Protein AF-A0A960JPR6-F1 (afdb_monomer)

Structure (mmCIF, N/CA/C/O backbone):
data_AF-A0A960JPR6-F1
#
_entry.id   AF-A0A960JPR6-F1
#
loop_
_atom_site.group_PDB
_atom_site.id
_atom_site.type_symbol
_atom_site.label_atom_id
_atom_site.label_alt_id
_atom_site.label_comp_id
_atom_site.label_asym_id
_atom_site.label_entity_id
_atom_site.label_seq_id
_atom_site.pdbx_PDB_ins_code
_atom_site.Cartn_x
_atom_site.Cartn_y
_atom_site.Cartn_z
_atom_site.occupancy
_atom_site.B_iso_or_equiv
_atom_site.auth_seq_id
_atom_site.auth_comp_id
_atom_site.auth_asym_id
_atom_site.auth_atom_id
_atom_site.pdbx_PDB_model_num
ATOM 1 N N . ASP A 1 1 ? -20.224 7.586 18.837 1.00 79.31 1 ASP A N 1
ATOM 2 C CA . ASP A 1 1 ? -19.007 8.436 18.889 1.00 79.31 1 ASP A CA 1
ATOM 3 C C . ASP A 1 1 ? -17.787 7.613 19.363 1.00 79.31 1 ASP A C 1
ATOM 5 O O . ASP A 1 1 ? -18.008 6.565 19.961 1.00 79.31 1 ASP A O 1
ATOM 9 N N . VAL A 1 2 ? -16.524 7.989 19.090 1.00 82.12 2 VAL A N 1
ATOM 10 C CA . VAL A 1 2 ? -15.318 7.199 19.491 1.00 82.12 2 VAL A CA 1
ATOM 11 C C . VAL A 1 2 ? -15.225 7.065 21.013 1.00 82.12 2 VAL A C 1
ATOM 13 O O . VAL A 1 2 ? -15.006 5.970 21.527 1.00 82.12 2 VAL A O 1
ATOM 16 N N . ALA A 1 3 ? -15.465 8.163 21.733 1.00 85.81 3 ALA A N 1
ATOM 17 C CA . ALA A 1 3 ? -15.460 8.197 23.194 1.00 85.81 3 ALA A CA 1
ATOM 18 C C . ALA A 1 3 ? -16.529 7.266 23.797 1.00 85.81 3 ALA A C 1
ATOM 20 O O . ALA A 1 3 ? -16.250 6.478 24.696 1.00 85.81 3 ALA A O 1
ATOM 21 N N . GLU A 1 4 ? -17.734 7.300 23.228 1.00 89.44 4 GLU A N 1
ATOM 22 C CA . GLU A 1 4 ? -18.865 6.455 23.619 1.00 89.44 4 GLU A CA 1
ATOM 23 C C . GLU A 1 4 ? -18.565 4.962 23.423 1.00 89.44 4 GLU A C 1
ATOM 25 O O . GLU A 1 4 ? -18.765 4.173 24.342 1.00 89.44 4 GLU A O 1
ATOM 30 N N . ARG A 1 5 ? -18.019 4.570 22.261 1.00 88.56 5 ARG A N 1
ATOM 31 C CA . ARG A 1 5 ? -17.653 3.165 21.987 1.00 88.56 5 ARG A CA 1
ATOM 32 C C . ARG A 1 5 ? -16.507 2.675 22.872 1.00 88.56 5 ARG A C 1
ATOM 34 O O . ARG A 1 5 ? -16.465 1.495 23.198 1.00 88.56 5 ARG A O 1
ATOM 41 N N . ALA A 1 6 ? -15.605 3.572 23.262 1.00 87.69 6 ALA A N 1
ATOM 42 C CA . ALA A 1 6 ? -14.502 3.279 24.171 1.00 87.69 6 ALA A CA 1
ATOM 43 C C . ALA A 1 6 ? -14.897 3.353 25.661 1.00 87.69 6 ALA A C 1
ATOM 45 O O . ALA A 1 6 ? -14.066 3.072 26.521 1.00 87.69 6 ALA A O 1
ATOM 46 N N . GLY A 1 7 ? -16.138 3.735 25.993 1.00 92.75 7 GLY A N 1
ATOM 47 C CA . GLY A 1 7 ? -16.594 3.868 27.381 1.00 92.75 7 GLY A CA 1
ATOM 48 C C . GLY A 1 7 ? -15.880 4.974 28.168 1.00 92.75 7 GLY A C 1
ATOM 49 O O . GLY A 1 7 ? -15.820 4.916 29.396 1.00 92.75 7 GLY A O 1
ATOM 50 N N . VAL A 1 8 ? -15.325 5.977 27.481 1.00 93.06 8 VAL A N 1
ATOM 51 C CA . VAL A 1 8 ? -14.582 7.093 28.086 1.00 93.06 8 VAL A CA 1
ATOM 52 C C . VAL A 1 8 ? -15.220 8.438 27.752 1.00 93.06 8 VAL A C 1
ATOM 54 O O . VAL A 1 8 ? -16.025 8.569 26.833 1.00 93.06 8 VAL A O 1
ATOM 57 N N . SER A 1 9 ? -14.855 9.480 28.501 1.00 91.44 9 SER A N 1
ATOM 58 C CA . SER A 1 9 ? -15.309 10.837 28.190 1.00 91.44 9 SER A CA 1
ATOM 59 C C . SER A 1 9 ? -14.586 11.404 26.964 1.00 91.44 9 SER A C 1
ATOM 61 O O . SER A 1 9 ? -13.411 11.108 26.739 1.00 91.44 9 SER A O 1
ATOM 63 N N . LEU A 1 10 ? -15.240 12.302 26.222 1.00 89.75 10 LEU A N 1
ATOM 64 C CA . LEU A 1 10 ? -14.609 13.025 25.110 1.00 89.75 10 LEU A CA 1
ATOM 65 C C . LEU A 1 10 ? -13.369 13.816 25.568 1.00 89.75 10 LEU A C 1
ATOM 67 O O . LEU A 1 10 ? -12.364 13.866 24.867 1.00 89.75 10 LEU A O 1
ATOM 71 N N . ARG A 1 11 ? -13.401 14.356 26.795 1.00 90.56 11 ARG A N 1
ATOM 72 C CA . ARG A 1 11 ? -12.242 15.000 27.433 1.00 90.56 11 ARG A CA 1
ATOM 73 C C . ARG A 1 11 ? -11.073 14.029 27.606 1.00 90.56 11 ARG A C 1
ATOM 75 O O . ARG A 1 11 ? -9.934 14.420 27.405 1.00 90.56 11 ARG A O 1
ATOM 82 N N . THR A 1 12 ? -11.345 12.777 27.971 1.00 93.06 12 THR A N 1
ATOM 83 C CA . THR A 1 12 ? -10.311 11.739 28.082 1.00 93.06 12 THR A CA 1
ATOM 84 C C . THR A 1 12 ? -9.671 11.483 26.722 1.00 93.06 12 THR A C 1
ATOM 86 O O . THR A 1 12 ? -8.450 11.461 26.641 1.00 93.06 12 THR A O 1
ATOM 89 N N . VAL A 1 13 ? -10.470 11.367 25.656 1.00 89.00 13 VAL A N 1
ATOM 90 C CA . VAL A 1 13 ? -9.947 11.189 24.291 1.00 89.00 13 VAL A CA 1
ATOM 91 C C . VAL A 1 13 ? -9.053 12.364 23.895 1.00 89.00 13 VAL A C 1
ATOM 93 O O . VAL A 1 13 ? -7.903 12.135 23.546 1.00 89.00 13 VAL A O 1
ATOM 96 N N . TYR A 1 14 ? -9.522 13.609 24.03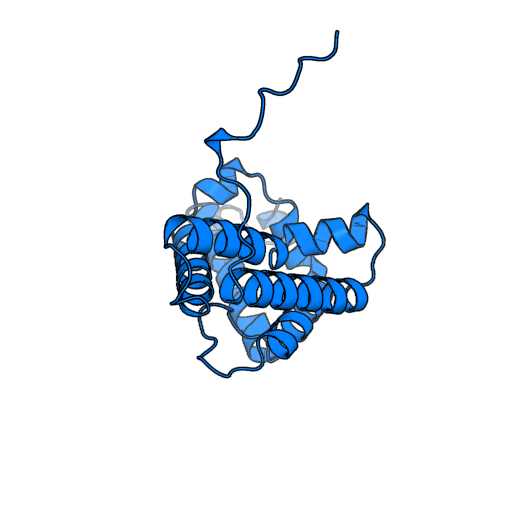4 1.00 89.50 14 TYR A N 1
ATOM 97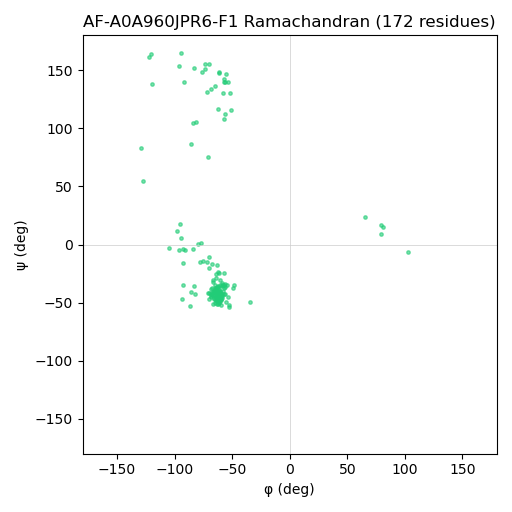 C CA . TYR A 1 14 ? -8.735 14.789 23.647 1.00 89.50 14 TYR A CA 1
ATOM 98 C C . TYR A 1 14 ? -7.530 15.081 24.551 1.00 89.50 14 TYR A C 1
ATOM 100 O O . TYR A 1 14 ? -6.598 15.749 24.117 1.00 89.50 14 TYR A O 1
ATOM 108 N N . ASN A 1 15 ? -7.499 14.562 25.783 1.00 92.50 15 ASN A N 1
ATOM 109 C CA . ASN A 1 15 ? -6.287 14.612 26.608 1.00 92.50 15 ASN A CA 1
ATOM 110 C C . ASN A 1 15 ? -5.156 13.748 26.023 1.00 92.50 15 ASN A C 1
ATOM 112 O O . ASN A 1 15 ? -3.990 14.083 26.210 1.00 92.50 15 ASN A O 1
ATOM 116 N N . HIS A 1 16 ? -5.494 12.634 25.365 1.00 90.38 16 HIS A N 1
ATOM 117 C CA . HIS A 1 16 ? -4.522 11.732 24.741 1.00 90.38 16 HIS A CA 1
ATOM 118 C C . HIS A 1 16 ? -4.272 12.066 23.266 1.00 90.38 16 HIS A C 1
ATOM 120 O O . HIS A 1 16 ? -3.146 11.940 22.799 1.00 90.38 16 HIS A O 1
ATOM 126 N N . PHE A 1 17 ? -5.304 12.523 22.558 1.00 92.19 17 PHE A N 1
ATOM 127 C CA . PHE A 1 17 ? -5.276 12.848 21.134 1.00 92.19 17 PHE A CA 1
ATOM 128 C C . PHE A 1 17 ? -5.847 14.256 20.927 1.00 92.19 17 PHE A C 1
ATOM 130 O O . PHE A 1 17 ? -7.045 14.392 20.662 1.00 92.19 17 PHE A O 1
ATOM 137 N N . PRO A 1 18 ? -5.030 15.312 21.110 1.00 88.56 18 PRO A N 1
ATOM 138 C CA . PRO A 1 18 ? -5.484 16.703 21.064 1.00 88.56 18 PRO A CA 1
ATOM 139 C C . PRO A 1 18 ? -6.233 17.068 19.778 1.00 88.56 18 PRO A C 1
ATOM 141 O O . PR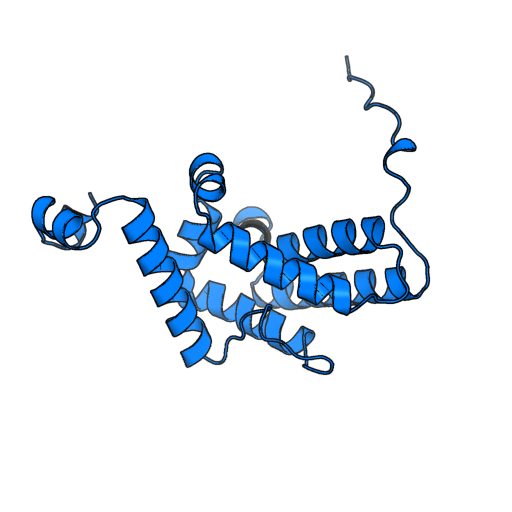O A 1 18 ? -7.201 17.831 19.818 1.00 88.56 18 PRO A O 1
ATOM 144 N N . ALA A 1 19 ? -5.823 16.491 18.651 1.00 86.75 19 ALA A N 1
ATOM 145 C CA . ALA A 1 19 ? -6.490 16.586 17.368 1.00 86.75 19 ALA A CA 1
ATOM 146 C C . ALA A 1 19 ? -6.868 15.202 16.821 1.00 86.75 19 ALA A C 1
ATOM 148 O O . ALA A 1 19 ? -6.319 14.161 17.179 1.00 86.75 19 ALA A O 1
ATOM 149 N N . ARG A 1 20 ? -7.802 15.198 15.863 1.00 83.12 20 ARG A N 1
ATOM 150 C CA . ARG A 1 20 ? -8.167 13.983 15.120 1.00 83.12 20 ARG A CA 1
ATOM 151 C C . ARG A 1 20 ? -6.976 13.394 14.356 1.00 83.12 20 ARG A C 1
ATOM 153 O O . ARG A 1 20 ? -6.921 12.187 14.162 1.00 83.12 20 ARG A O 1
ATOM 160 N N . GLU A 1 21 ? -6.046 14.241 13.928 1.00 83.75 21 GLU A N 1
ATOM 161 C CA . GLU A 1 21 ? -4.808 13.827 13.262 1.00 83.75 21 GLU A CA 1
ATOM 162 C C . GLU A 1 21 ? -3.915 13.015 14.210 1.00 83.75 21 GLU A C 1
ATOM 164 O O . GLU A 1 21 ? -3.429 11.967 13.802 1.00 83.75 21 GLU A O 1
ATOM 169 N N . ASP A 1 22 ? -3.821 13.396 15.490 1.00 86.12 22 ASP A N 1
ATOM 170 C CA . ASP A 1 22 ? -3.061 12.639 16.497 1.00 86.12 22 ASP A CA 1
ATOM 171 C C . ASP A 1 22 ? -3.648 11.238 16.728 1.00 86.12 22 ASP A C 1
ATOM 173 O O . ASP A 1 22 ? -2.914 10.267 16.905 1.00 86.12 22 ASP A O 1
ATOM 177 N N . LEU A 1 23 ? -4.981 11.112 16.691 1.00 86.75 23 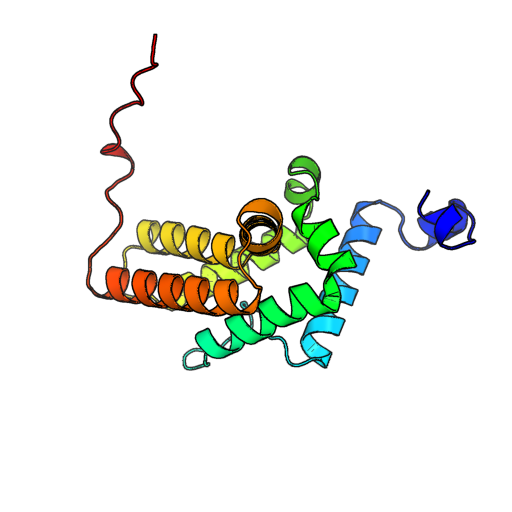LEU A N 1
ATOM 178 C CA . LEU A 1 23 ? -5.658 9.816 16.791 1.00 86.75 23 LEU A CA 1
ATOM 179 C C . LEU A 1 23 ? -5.358 8.928 15.574 1.00 86.75 23 LEU A C 1
ATOM 181 O O . LEU A 1 23 ? -5.122 7.732 15.729 1.00 86.75 23 LEU A O 1
ATOM 185 N N . LEU A 1 24 ? -5.388 9.498 14.366 1.00 85.62 24 LEU A N 1
ATOM 186 C CA . LEU A 1 24 ? -5.087 8.756 13.139 1.00 85.62 24 LEU A CA 1
ATOM 187 C C . LEU A 1 24 ? -3.616 8.345 13.060 1.00 85.62 24 LEU A C 1
ATOM 189 O O . LEU A 1 24 ? -3.331 7.233 12.627 1.00 85.62 24 LEU A O 1
ATOM 193 N N . ASP A 1 25 ? -2.706 9.210 13.502 1.00 85.31 25 ASP A N 1
ATOM 194 C CA . ASP A 1 25 ? -1.279 8.907 13.599 1.00 85.31 25 ASP A CA 1
ATOM 195 C C . ASP A 1 25 ? -1.023 7.748 14.564 1.00 85.31 25 ASP A C 1
ATOM 197 O O . ASP A 1 25 ? -0.272 6.829 14.244 1.00 85.31 25 ASP A O 1
ATOM 201 N N . ALA A 1 26 ? -1.673 7.766 15.731 1.00 89.00 26 ALA A N 1
ATOM 202 C CA . ALA A 1 26 ? -1.572 6.677 16.694 1.00 89.00 26 ALA A CA 1
ATOM 203 C C . ALA A 1 26 ? -2.143 5.364 16.137 1.00 89.00 26 ALA A C 1
ATOM 205 O O . ALA A 1 26 ? -1.558 4.306 16.352 1.00 89.00 26 ALA A O 1
ATOM 206 N N . LEU A 1 27 ? -3.243 5.430 15.378 1.00 88.31 27 LEU A N 1
ATOM 207 C CA . LEU A 1 27 ? -3.815 4.266 14.700 1.00 88.31 27 LEU A CA 1
ATOM 208 C C . LEU A 1 27 ? -2.886 3.719 13.603 1.00 88.31 27 LEU A C 1
ATOM 210 O O . LEU A 1 27 ? -2.756 2.506 13.472 1.00 88.31 27 LEU A O 1
ATOM 214 N N . GLU A 1 28 ? -2.234 4.581 12.815 1.00 86.81 28 GLU A N 1
ATOM 215 C CA . GLU A 1 28 ? -1.247 4.148 11.813 1.00 86.81 28 GLU A CA 1
ATOM 216 C C . GLU A 1 28 ? -0.021 3.510 12.476 1.00 86.81 28 GLU A C 1
ATOM 218 O O . GLU A 1 28 ? 0.475 2.496 11.985 1.00 86.81 28 GLU A O 1
ATOM 223 N N . GLN A 1 29 ? 0.439 4.057 13.604 1.00 88.00 29 GLN A N 1
ATOM 224 C CA . GLN A 1 29 ? 1.539 3.479 14.370 1.00 88.00 29 GLN A CA 1
ATOM 225 C C . GLN A 1 29 ? 1.178 2.093 14.921 1.00 88.00 29 GLN A C 1
ATOM 227 O O . GLN A 1 29 ? 1.940 1.152 14.717 1.00 88.00 29 GLN A O 1
ATOM 232 N N . ASP A 1 30 ? 0.013 1.956 15.560 1.00 90.50 30 ASP A N 1
ATOM 233 C CA . ASP A 1 30 ? -0.485 0.676 16.080 1.00 90.50 30 ASP A CA 1
ATOM 234 C C . ASP A 1 30 ? -0.643 -0.367 14.964 1.00 90.50 30 ASP A C 1
ATOM 236 O O . ASP A 1 30 ? -0.204 -1.512 15.096 1.00 90.50 30 ASP A O 1
ATOM 240 N N . PHE A 1 31 ? -1.177 0.054 13.813 1.00 90.38 31 PHE A N 1
ATOM 241 C CA . PHE A 1 31 ? -1.268 -0.785 12.624 1.00 90.38 31 PHE A CA 1
ATOM 242 C C . PHE A 1 31 ? 0.112 -1.230 12.124 1.00 90.38 31 PHE A C 1
ATOM 244 O O . PHE A 1 31 ? 0.309 -2.410 11.847 1.00 90.38 31 PHE A O 1
ATOM 251 N N . SER A 1 32 ? 1.079 -0.312 12.027 1.00 88.00 32 SER A N 1
ATOM 252 C CA . SER A 1 32 ? 2.444 -0.625 11.586 1.00 88.00 32 SER A CA 1
ATOM 253 C C . SER A 1 32 ? 3.136 -1.620 12.524 1.00 88.00 32 SER A C 1
ATOM 255 O O . SER A 1 32 ? 3.701 -2.616 12.070 1.00 88.00 32 SER A O 1
ATOM 257 N N . THR A 1 33 ? 3.010 -1.424 13.841 1.00 90.31 33 THR A N 1
ATOM 258 C CA . THR A 1 33 ? 3.498 -2.381 14.845 1.00 90.31 33 THR A CA 1
ATOM 259 C C . THR A 1 33 ? 2.827 -3.744 14.676 1.00 90.31 33 THR A C 1
ATOM 261 O O . THR A 1 33 ? 3.516 -4.757 14.577 1.00 90.31 33 THR A O 1
ATOM 264 N N . SER A 1 34 ? 1.499 -3.769 14.535 1.00 92.25 34 SER A N 1
ATOM 265 C CA . SER A 1 34 ? 0.720 -4.989 14.296 1.00 92.25 34 SER A CA 1
ATOM 266 C C . SER A 1 34 ? 1.117 -5.740 13.022 1.00 92.25 34 SER A C 1
ATOM 268 O O . SER A 1 34 ? 1.057 -6.971 13.006 1.00 92.25 34 SER A O 1
ATOM 270 N N . MET A 1 35 ? 1.483 -5.023 11.957 1.00 91.31 35 MET A N 1
ATOM 271 C CA . MET A 1 35 ? 2.001 -5.610 10.720 1.00 91.31 35 MET A CA 1
ATOM 272 C C . MET A 1 35 ? 3.365 -6.256 10.968 1.00 91.31 35 MET A C 1
ATOM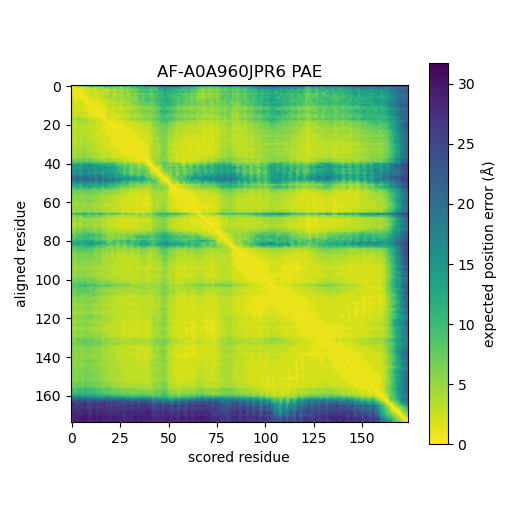 274 O O . MET A 1 35 ? 3.546 -7.431 10.656 1.00 91.31 35 MET A O 1
ATOM 278 N N . SER A 1 36 ? 4.298 -5.513 11.573 1.00 89.31 36 SER A N 1
ATOM 279 C CA . SER A 1 36 ? 5.668 -5.971 11.839 1.00 89.31 36 SER A CA 1
ATOM 280 C C . SER A 1 36 ? 5.706 -7.211 12.742 1.00 89.31 36 SER A C 1
ATOM 282 O O . SER A 1 36 ? 6.363 -8.198 12.415 1.00 89.31 36 SER A O 1
ATOM 284 N N . GLU A 1 37 ? 4.918 -7.233 13.822 1.00 91.94 37 GLU A N 1
ATOM 285 C CA . GLU A 1 37 ? 4.820 -8.383 14.738 1.00 91.94 37 GLU A CA 1
ATOM 286 C C . GLU A 1 37 ? 4.303 -9.662 14.062 1.00 91.94 37 GLU A C 1
ATOM 288 O O . GLU A 1 37 ? 4.591 -10.770 14.517 1.00 91.94 37 GLU A O 1
ATOM 293 N N . ARG A 1 38 ? 3.551 -9.522 12.964 1.00 92.69 38 ARG A N 1
ATOM 294 C CA . ARG A 1 38 ? 3.009 -10.636 12.174 1.00 92.69 38 ARG A CA 1
ATOM 295 C C . ARG A 1 38 ? 3.857 -10.962 10.938 1.00 92.69 38 ARG A C 1
ATOM 297 O O . ARG A 1 38 ? 3.422 -11.730 10.083 1.00 92.69 38 ARG A O 1
ATOM 304 N N . GLY A 1 39 ? 5.065 -10.405 10.849 1.00 88.38 39 GLY A N 1
ATOM 305 C CA . GLY A 1 39 ? 6.001 -10.658 9.753 1.00 88.38 39 GLY A CA 1
ATOM 306 C C . GLY A 1 39 ? 5.720 -9.855 8.482 1.00 88.38 39 GLY A C 1
ATOM 307 O O . GLY A 1 39 ? 6.250 -10.196 7.428 1.00 88.38 39 GLY A O 1
ATOM 308 N N . GLY A 1 40 ? 4.891 -8.813 8.563 1.00 87.62 40 GLY A N 1
ATOM 309 C CA . GLY A 1 40 ? 4.778 -7.809 7.513 1.00 87.62 40 GLY A CA 1
ATOM 310 C C . GLY A 1 40 ? 6.035 -6.947 7.432 1.00 87.62 40 GLY A C 1
ATOM 311 O O . GLY A 1 40 ? 6.756 -6.776 8.415 1.00 87.62 40 GLY A O 1
ATOM 312 N N . SER A 1 41 ? 6.271 -6.375 6.258 1.00 81.25 41 SER A N 1
ATOM 313 C CA . SER A 1 41 ? 7.421 -5.504 5.991 1.00 81.25 41 SER A CA 1
ATOM 314 C C . SER A 1 41 ? 6.923 -4.132 5.571 1.00 81.25 41 SER A C 1
ATOM 316 O O . SER A 1 41 ? 5.987 -4.045 4.770 1.00 81.25 41 SER A O 1
ATOM 318 N N . ASP A 1 42 ? 7.532 -3.046 6.052 1.00 72.50 42 ASP A N 1
ATOM 319 C CA . ASP A 1 42 ? 7.268 -1.762 5.407 1.00 72.50 42 ASP A CA 1
ATOM 320 C C . ASP A 1 42 ? 7.969 -1.758 4.048 1.00 72.50 42 ASP A C 1
ATOM 322 O O . ASP A 1 42 ? 9.145 -2.089 3.938 1.00 72.50 42 ASP A O 1
ATOM 326 N N . ALA A 1 43 ? 7.252 -1.378 2.992 1.00 66.00 43 ALA A N 1
ATOM 327 C CA . ALA A 1 43 ? 7.823 -1.349 1.645 1.00 66.00 43 ALA A CA 1
ATOM 328 C C . ALA A 1 43 ? 8.985 -0.341 1.527 1.00 66.00 43 ALA A C 1
ATOM 330 O O . ALA A 1 43 ? 9.757 -0.413 0.581 1.00 66.00 43 ALA A O 1
ATOM 331 N N . ALA A 1 44 ? 9.097 0.593 2.478 1.00 63.00 44 ALA A N 1
ATOM 332 C CA . ALA A 1 44 ? 10.219 1.520 2.605 1.00 63.00 44 ALA A CA 1
ATOM 333 C C . ALA A 1 44 ? 11.481 0.895 3.233 1.00 63.00 44 ALA A C 1
ATOM 335 O O . ALA A 1 44 ? 12.542 1.507 3.168 1.00 63.00 44 ALA A O 1
ATOM 336 N N . GLU A 1 45 ? 11.363 -0.274 3.865 1.00 67.00 45 GLU A N 1
ATOM 337 C CA . GLU A 1 45 ? 12.450 -0.967 4.571 1.00 67.00 45 GLU A CA 1
ATOM 338 C C . GLU A 1 45 ? 12.986 -2.175 3.794 1.00 67.00 45 GLU A C 1
ATOM 340 O O . GLU A 1 45 ? 13.933 -2.809 4.246 1.00 67.00 45 GLU A O 1
ATOM 345 N N . LEU A 1 46 ? 12.393 -2.492 2.638 1.00 66.19 46 LEU A N 1
ATOM 346 C CA . LEU A 1 46 ? 12.896 -3.551 1.769 1.00 66.19 46 LEU A CA 1
ATOM 347 C C . LEU A 1 46 ? 14.243 -3.127 1.163 1.00 66.19 46 LEU A C 1
ATOM 349 O O . LEU A 1 46 ? 14.401 -1.999 0.693 1.00 66.19 46 LEU A O 1
ATOM 353 N N . GLU A 1 47 ? 15.221 -4.025 1.178 1.00 60.50 47 GLU A N 1
ATOM 354 C CA . GLU A 1 47 ? 16.544 -3.833 0.587 1.00 60.50 47 GLU A CA 1
ATOM 355 C C . GLU A 1 47 ? 16.616 -4.393 -0.845 1.00 60.50 47 GLU A C 1
ATOM 357 O O . GLU A 1 47 ? 15.767 -5.161 -1.311 1.00 60.50 47 GLU A O 1
ATOM 362 N N . GLU A 1 48 ? 17.657 -3.999 -1.583 1.00 54.59 48 GLU A N 1
ATOM 363 C CA . GLU A 1 48 ? 17.932 -4.551 -2.909 1.00 54.59 48 GLU A CA 1
ATOM 364 C C . GLU A 1 48 ? 18.220 -6.060 -2.803 1.00 54.59 48 GLU A C 1
ATOM 366 O O . GLU A 1 48 ? 19.201 -6.483 -2.194 1.00 54.59 48 GLU A O 1
ATOM 371 N N . GLY A 1 49 ? 17.363 -6.879 -3.419 1.00 54.97 49 GLY A N 1
ATOM 372 C CA . GLY A 1 49 ? 17.450 -8.343 -3.364 1.00 54.97 49 GLY A CA 1
ATOM 373 C C . GLY A 1 49 ? 16.449 -9.002 -2.414 1.00 54.97 49 GLY A C 1
ATOM 374 O O . GLY A 1 49 ? 16.326 -10.229 -2.450 1.00 54.97 49 GLY A O 1
ATOM 375 N N . ASP A 1 50 ? 15.696 -8.219 -1.636 1.00 65.00 50 ASP A N 1
ATOM 376 C CA . ASP A 1 50 ? 14.560 -8.747 -0.890 1.00 65.00 50 ASP A CA 1
ATOM 377 C C . ASP A 1 50 ? 13.502 -9.315 -1.836 1.00 65.00 50 ASP A C 1
ATOM 379 O O . ASP A 1 50 ? 13.275 -8.826 -2.949 1.00 65.00 50 ASP A O 1
ATOM 383 N N . ASP A 1 51 ? 12.816 -10.359 -1.369 1.00 72.44 51 ASP A N 1
ATOM 384 C CA . ASP A 1 51 ? 11.660 -10.917 -2.060 1.00 72.44 51 ASP A CA 1
ATOM 385 C C . ASP A 1 51 ? 10.472 -9.945 -1.949 1.00 72.44 51 ASP A C 1
ATOM 387 O O . ASP A 1 51 ? 9.525 -10.159 -1.189 1.00 72.44 51 ASP A O 1
ATOM 391 N N . LEU A 1 52 ? 10.521 -8.861 -2.735 1.00 74.12 52 LEU A N 1
ATOM 392 C CA . LEU A 1 52 ? 9.452 -7.869 -2.876 1.00 74.12 52 LEU A CA 1
ATOM 393 C C . LEU A 1 52 ? 8.111 -8.560 -3.146 1.00 74.12 52 LEU A C 1
ATOM 395 O O . LEU A 1 52 ? 7.070 -8.167 -2.631 1.00 74.12 52 LEU A O 1
ATOM 399 N N . THR A 1 53 ? 8.145 -9.640 -3.921 1.00 72.06 53 THR A N 1
ATOM 400 C CA . THR A 1 53 ? 6.976 -10.446 -4.259 1.00 72.06 53 THR A CA 1
ATOM 401 C C . THR A 1 53 ? 6.396 -11.159 -3.031 1.00 72.06 53 THR A C 1
ATOM 403 O O . THR A 1 53 ? 5.184 -11.110 -2.797 1.00 72.06 53 THR A O 1
ATOM 406 N N . GLY A 1 54 ? 7.241 -11.800 -2.227 1.00 80.75 54 GLY A N 1
ATOM 407 C CA . GLY A 1 54 ? 6.866 -12.417 -0.957 1.00 80.75 54 GLY A CA 1
ATOM 408 C C . GLY A 1 54 ? 6.304 -11.401 0.036 1.00 80.75 54 GLY A C 1
ATOM 409 O O . GLY A 1 54 ? 5.223 -11.623 0.590 1.00 80.75 54 GLY A O 1
ATOM 410 N N . ALA A 1 55 ? 6.975 -10.256 0.184 1.00 84.94 55 ALA A N 1
ATOM 411 C CA . ALA A 1 55 ? 6.560 -9.175 1.075 1.00 84.94 55 ALA A CA 1
ATOM 412 C C . ALA A 1 55 ? 5.172 -8.623 0.710 1.00 84.94 55 ALA A C 1
ATOM 414 O O . ALA A 1 55 ? 4.319 -8.452 1.581 1.00 84.94 55 ALA A O 1
ATOM 415 N N . VAL A 1 56 ? 4.893 -8.416 -0.583 1.00 87.75 56 VAL A N 1
ATOM 416 C CA . VAL A 1 56 ? 3.585 -7.930 -1.057 1.00 87.75 56 VAL A CA 1
ATOM 417 C C . VAL A 1 56 ? 2.457 -8.891 -0.700 1.00 87.75 56 VAL A C 1
ATOM 419 O O . VAL A 1 56 ? 1.432 -8.461 -0.167 1.00 87.75 56 VAL A O 1
ATOM 422 N N . ARG A 1 57 ? 2.643 -10.197 -0.930 1.00 89.25 57 ARG A N 1
ATOM 423 C CA . ARG A 1 57 ? 1.621 -11.196 -0.581 1.00 89.25 57 ARG A CA 1
ATOM 424 C C . ARG A 1 57 ? 1.361 -11.250 0.920 1.00 89.25 57 ARG A C 1
ATOM 426 O O . ARG A 1 57 ? 0.206 -11.338 1.331 1.00 89.25 57 ARG A O 1
ATOM 433 N N . VAL A 1 58 ? 2.420 -11.219 1.732 1.00 91.50 58 VAL A N 1
ATOM 434 C CA . VAL A 1 58 ? 2.294 -11.204 3.196 1.00 91.50 58 VAL A CA 1
ATOM 435 C C . VAL A 1 58 ? 1.536 -9.958 3.645 1.00 91.50 58 VAL A C 1
ATOM 437 O O . VAL A 1 58 ? 0.531 -10.081 4.338 1.00 91.50 58 VAL A O 1
ATOM 440 N N . ASN A 1 59 ? 1.937 -8.777 3.175 1.00 92.12 59 ASN A N 1
ATOM 441 C CA . ASN A 1 59 ? 1.304 -7.521 3.562 1.00 92.12 59 ASN A CA 1
ATOM 442 C C . ASN A 1 59 ? -0.183 -7.458 3.195 1.00 92.12 59 ASN A C 1
ATOM 444 O O . ASN A 1 59 ? -0.997 -7.027 4.008 1.00 92.12 59 ASN A O 1
ATOM 448 N N . LEU A 1 60 ? -0.561 -7.914 1.997 1.00 93.06 60 LEU A N 1
ATOM 449 C CA . LEU A 1 60 ? -1.963 -7.917 1.575 1.00 93.06 60 LEU A CA 1
ATOM 450 C C . LEU A 1 60 ? -2.811 -8.895 2.395 1.00 93.06 60 LEU A C 1
ATOM 452 O O . LEU A 1 60 ? -3.937 -8.558 2.750 1.00 93.06 60 LEU A O 1
ATOM 456 N N . ARG A 1 61 ? -2.274 -10.066 2.767 1.00 93.62 61 ARG A N 1
ATOM 457 C CA . ARG A 1 61 ? -2.954 -10.966 3.715 1.00 93.62 61 ARG A CA 1
ATOM 458 C C . ARG A 1 61 ? -3.149 -10.314 5.076 1.00 93.62 61 ARG A C 1
ATOM 460 O O . ARG A 1 61 ? -4.239 -10.400 5.631 1.00 93.62 61 ARG A O 1
ATOM 467 N N . LEU A 1 62 ? -2.145 -9.598 5.572 1.00 94.62 62 LEU A N 1
ATOM 468 C CA . LEU A 1 62 ? -2.265 -8.877 6.834 1.00 94.62 62 LEU A CA 1
ATOM 469 C C . LEU A 1 62 ? -3.311 -7.755 6.775 1.00 94.62 62 LEU A C 1
ATOM 471 O O . LEU A 1 62 ? -3.952 -7.488 7.788 1.00 94.62 62 LEU A O 1
ATOM 475 N N . PHE A 1 63 ? -3.568 -7.148 5.609 1.00 94.62 63 PHE A N 1
ATOM 476 C CA . PHE A 1 63 ? -4.692 -6.212 5.461 1.00 94.62 63 PHE A CA 1
ATOM 477 C C . PHE A 1 63 ? -6.047 -6.898 5.675 1.00 94.62 63 PHE A C 1
ATOM 479 O O . PHE A 1 63 ? -6.945 -6.311 6.275 1.00 94.62 63 PHE A O 1
ATOM 486 N N . GLU A 1 64 ? -6.195 -8.144 5.223 1.00 95.38 64 GLU A N 1
ATOM 487 C CA . GLU A 1 64 ? -7.397 -8.943 5.477 1.00 95.38 64 GLU A CA 1
ATOM 488 C C . GLU A 1 64 ? -7.497 -9.373 6.945 1.00 95.38 64 GLU A C 1
ATOM 490 O O . GLU A 1 64 ? -8.565 -9.279 7.544 1.00 95.38 64 GLU A O 1
ATOM 495 N N . GLU A 1 65 ? -6.391 -9.788 7.563 1.00 94.56 65 GLU A N 1
ATOM 496 C CA . GLU A 1 65 ? -6.374 -10.172 8.981 1.00 94.56 65 GLU A CA 1
ATOM 497 C C . GLU A 1 65 ? -6.672 -8.987 9.916 1.00 94.56 65 GLU A C 1
ATOM 499 O O . GLU A 1 65 ? -7.335 -9.149 10.941 1.00 94.56 65 GLU A O 1
ATOM 504 N N . LEU A 1 66 ? -6.221 -7.785 9.546 1.00 91.88 66 LEU A N 1
ATOM 505 C CA . LEU A 1 66 ? -6.438 -6.527 10.270 1.00 91.88 66 LEU A CA 1
ATOM 506 C C . LEU A 1 66 ? -7.651 -5.734 9.744 1.00 91.88 66 LEU A C 1
ATOM 508 O O . LEU A 1 66 ? -7.762 -4.533 10.018 1.00 91.88 66 LEU A O 1
ATOM 512 N N . ASN A 1 67 ? -8.551 -6.394 9.000 1.00 83.06 67 ASN A N 1
ATOM 513 C CA . ASN A 1 67 ? -9.607 -5.801 8.168 1.00 83.06 67 ASN A CA 1
ATOM 514 C C . ASN A 1 67 ? -10.246 -4.513 8.704 1.00 83.06 67 ASN A C 1
ATOM 516 O O . ASN A 1 67 ? -10.323 -3.538 7.968 1.00 83.06 67 ASN A O 1
ATOM 520 N N . GLY A 1 68 ? -10.672 -4.451 9.966 1.00 88.06 68 GLY A N 1
ATOM 521 C CA . GLY A 1 68 ? -11.378 -3.292 10.510 1.00 88.06 68 GLY A CA 1
ATOM 522 C C . GLY A 1 68 ? -10.585 -1.989 10.380 1.00 88.06 68 GLY A C 1
ATOM 523 O O . GLY A 1 68 ? -11.158 -0.944 10.069 1.00 88.06 68 GLY A O 1
ATOM 524 N N . VAL A 1 69 ? -9.264 -2.047 10.560 1.00 90.12 69 VAL A N 1
ATOM 525 C CA . VAL A 1 69 ? -8.378 -0.883 10.420 1.00 90.12 69 VAL A CA 1
ATOM 526 C C . VAL A 1 69 ? -8.025 -0.643 8.950 1.00 90.12 69 VAL A C 1
ATOM 528 O O . VAL A 1 69 ? -8.082 0.495 8.478 1.00 90.12 69 VAL A O 1
ATOM 531 N N . SER A 1 70 ? -7.733 -1.701 8.191 1.00 92.31 70 SER A N 1
ATOM 532 C CA . SER A 1 70 ? -7.401 -1.601 6.764 1.00 92.31 70 SER A CA 1
ATOM 533 C C . SER A 1 70 ? -8.559 -1.065 5.914 1.00 92.31 70 SER A C 1
ATOM 535 O O . SER A 1 70 ? -8.351 -0.201 5.057 1.00 92.31 70 SER A O 1
ATOM 537 N N . GLU A 1 71 ? -9.792 -1.494 6.182 1.00 92.62 71 GLU A N 1
ATOM 538 C CA . GLU A 1 71 ? -11.005 -0.979 5.540 1.00 92.62 71 GLU A CA 1
ATOM 539 C C . GLU A 1 71 ? -11.254 0.488 5.915 1.00 92.62 71 GLU A C 1
ATOM 541 O O . GLU A 1 71 ? -11.592 1.297 5.047 1.00 92.62 71 GLU A O 1
ATOM 546 N N . ALA A 1 72 ? -11.016 0.869 7.177 1.00 90.88 72 ALA A N 1
ATOM 547 C CA . ALA A 1 72 ? -11.113 2.263 7.603 1.00 90.88 72 ALA A CA 1
ATOM 548 C C . ALA A 1 72 ? -10.107 3.155 6.853 1.00 90.88 72 ALA A C 1
ATOM 550 O O . ALA A 1 72 ? -10.475 4.226 6.362 1.00 90.88 72 ALA A O 1
ATOM 551 N N . PHE A 1 73 ? -8.859 2.703 6.682 1.00 90.62 73 PHE A N 1
ATOM 552 C CA . PHE A 1 73 ? -7.871 3.418 5.869 1.00 90.62 73 PHE A CA 1
ATOM 553 C C . PHE A 1 73 ? -8.261 3.497 4.389 1.00 90.62 73 PHE A C 1
ATOM 555 O O . PHE A 1 73 ? -8.036 4.531 3.752 1.00 90.62 73 PHE A O 1
ATOM 562 N N . ALA A 1 74 ? -8.860 2.444 3.830 1.00 92.50 74 ALA A N 1
ATOM 563 C CA . ALA A 1 74 ? -9.320 2.433 2.443 1.00 92.50 74 ALA A CA 1
ATOM 564 C C . ALA A 1 74 ? -10.449 3.446 2.188 1.00 92.50 74 ALA A C 1
ATOM 566 O O . ALA A 1 74 ? -10.472 4.107 1.141 1.00 92.50 74 ALA A O 1
ATOM 567 N N . GLN A 1 75 ? -11.350 3.611 3.157 1.00 90.19 75 GLN A N 1
ATOM 568 C CA . GLN A 1 75 ? -12.533 4.472 3.064 1.00 90.19 75 GLN A CA 1
ATOM 569 C C . GLN A 1 75 ? -12.297 5.907 3.565 1.00 90.19 75 GLN A C 1
ATOM 571 O O . GLN A 1 75 ? -13.163 6.766 3.412 1.00 90.19 75 GLN A O 1
ATOM 576 N N . MET A 1 76 ? -11.116 6.203 4.116 1.00 88.44 76 MET A N 1
ATOM 577 C CA . MET A 1 76 ? -10.787 7.533 4.631 1.00 88.44 76 MET A CA 1
ATOM 578 C C . MET A 1 76 ? -10.907 8.627 3.544 1.00 88.44 76 MET A C 1
ATOM 580 O O . MET A 1 76 ? -10.325 8.476 2.458 1.00 88.44 76 MET A O 1
ATOM 584 N N . PRO A 1 77 ? -11.601 9.754 3.811 1.00 85.44 77 PRO A N 1
ATOM 585 C CA . PRO A 1 77 ? -11.752 10.842 2.849 1.00 85.44 77 PRO A CA 1
ATOM 586 C C . PRO A 1 77 ? -10.409 11.386 2.343 1.00 85.44 77 PRO A C 1
ATOM 588 O O . PRO A 1 77 ? -9.472 11.600 3.115 1.00 85.44 77 PRO A O 1
ATOM 591 N N . LEU A 1 78 ? -10.326 11.693 1.044 1.00 76.44 78 LEU A N 1
ATOM 592 C CA . LEU A 1 78 ? -9.112 12.242 0.417 1.00 76.44 78 LEU A CA 1
ATOM 593 C C . LEU A 1 78 ? -8.618 13.534 1.090 1.00 76.44 78 LEU A C 1
ATOM 595 O O . LEU A 1 78 ? -7.415 13.725 1.250 1.00 76.44 78 LEU A O 1
ATOM 599 N N . ALA A 1 79 ? -9.541 14.389 1.537 1.00 75.19 79 ALA A N 1
ATOM 600 C CA . ALA A 1 79 ? -9.217 15.629 2.243 1.00 75.19 79 ALA A CA 1
ATOM 601 C C . ALA A 1 79 ? -8.513 15.396 3.593 1.00 75.19 79 ALA A C 1
ATOM 603 O O . ALA A 1 79 ? -7.794 16.266 4.073 1.00 75.19 79 ALA A O 1
ATOM 604 N N . GLU A 1 80 ? -8.712 14.235 4.221 1.00 73.44 80 GLU A N 1
ATOM 605 C CA . GLU A 1 80 ? -8.025 13.859 5.461 1.00 73.44 80 GLU A CA 1
ATOM 606 C C . GLU A 1 80 ? -6.668 13.227 5.163 1.00 73.44 80 GLU A C 1
ATOM 608 O O . GLU A 1 80 ? -5.669 13.569 5.788 1.00 73.44 80 GLU A O 1
ATOM 613 N N . VAL A 1 81 ? -6.620 12.388 4.130 1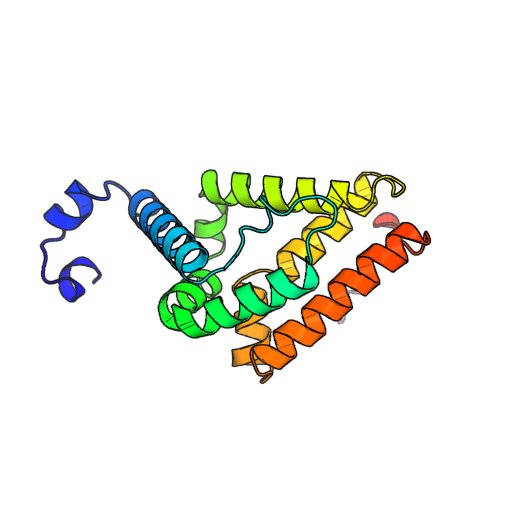.00 69.81 81 VAL A N 1
ATOM 614 C CA . VAL A 1 81 ? -5.393 11.781 3.610 1.00 69.81 81 VAL A CA 1
ATOM 615 C C . VAL A 1 81 ? -4.347 12.836 3.227 1.00 69.81 81 VAL A C 1
ATOM 617 O O . VAL A 1 81 ? -3.167 12.668 3.534 1.00 69.81 81 VAL A O 1
ATOM 620 N N . GLY A 1 82 ? -4.767 13.921 2.571 1.00 66.44 82 GLY A N 1
ATOM 621 C CA . GLY A 1 82 ? -3.870 14.969 2.081 1.00 66.44 82 GLY A CA 1
ATOM 622 C C . GLY A 1 82 ? -3.253 15.855 3.166 1.00 66.44 82 GLY A C 1
ATOM 623 O O . GLY A 1 82 ? -2.282 16.543 2.878 1.00 66.44 82 GLY A O 1
ATOM 624 N N . ARG A 1 83 ? -3.771 15.842 4.401 1.00 71.56 83 ARG A N 1
ATOM 625 C CA . ARG A 1 83 ? -3.276 16.699 5.497 1.00 71.56 83 ARG A CA 1
ATOM 626 C C . ARG A 1 83 ? -2.211 16.041 6.372 1.00 71.56 83 ARG A C 1
ATOM 628 O O . ARG A 1 83 ? -1.497 16.739 7.081 1.00 71.56 83 ARG A O 1
ATOM 635 N N . ASN A 1 84 ? -2.060 14.720 6.292 1.00 79.12 84 ASN A N 1
ATOM 636 C CA . ASN A 1 84 ? -1.127 13.991 7.142 1.00 79.12 84 ASN A CA 1
ATOM 637 C C . ASN A 1 84 ? 0.303 14.002 6.564 1.00 79.12 84 ASN A C 1
ATOM 639 O O . ASN A 1 84 ? 0.619 13.267 5.623 1.00 79.12 84 ASN A O 1
ATOM 643 N N . ALA A 1 85 ? 1.181 14.815 7.157 1.00 81.62 85 ALA A N 1
ATOM 644 C CA . ALA A 1 85 ? 2.577 14.947 6.738 1.00 81.62 85 ALA A CA 1
ATOM 645 C C . ALA A 1 85 ? 3.390 13.644 6.878 1.00 81.62 85 ALA A C 1
ATOM 647 O O . ALA A 1 85 ? 4.227 13.358 6.021 1.00 81.62 85 ALA A O 1
ATOM 648 N N . LYS A 1 86 ? 3.134 12.821 7.906 1.00 80.81 86 LYS A N 1
ATOM 649 C CA . LYS A 1 86 ? 3.833 11.537 8.101 1.00 80.81 86 LYS A CA 1
ATOM 650 C C . LYS A 1 86 ? 3.458 10.534 7.019 1.00 80.81 86 LYS A C 1
ATOM 652 O O . LYS A 1 86 ? 4.334 9.925 6.412 1.00 80.81 86 LYS A O 1
ATOM 657 N N . ARG A 1 87 ? 2.168 10.436 6.692 1.00 80.69 87 ARG A N 1
ATOM 658 C CA . ARG A 1 87 ? 1.672 9.586 5.599 1.00 80.69 87 ARG A CA 1
ATOM 659 C C . ARG A 1 87 ? 2.234 10.011 4.241 1.00 80.69 87 ARG A C 1
ATOM 661 O O . ARG A 1 87 ? 2.555 9.159 3.407 1.00 80.69 87 ARG A O 1
ATOM 668 N N . GLN A 1 88 ? 2.366 11.321 4.006 1.00 85.25 88 GLN A N 1
ATOM 669 C CA . GLN A 1 88 ? 3.041 11.846 2.816 1.00 85.25 88 GLN A CA 1
ATOM 670 C C . GLN A 1 88 ? 4.519 11.448 2.796 1.00 85.25 88 GLN A C 1
ATOM 672 O O . GLN A 1 88 ? 4.990 10.947 1.779 1.00 85.25 88 GLN A O 1
ATOM 677 N N . GLN A 1 89 ? 5.229 11.613 3.915 1.00 86.25 89 GLN A N 1
ATOM 678 C CA . GLN A 1 89 ? 6.635 11.228 4.029 1.00 86.25 89 GLN A CA 1
ATOM 679 C C . GLN A 1 89 ? 6.835 9.735 3.765 1.00 86.25 89 GLN A C 1
ATOM 681 O O . GLN A 1 89 ? 7.679 9.367 2.957 1.00 86.25 89 GLN A O 1
ATOM 686 N N . ARG A 1 90 ? 6.015 8.874 4.371 1.00 83.75 90 ARG A N 1
ATOM 687 C CA . ARG A 1 90 ? 6.056 7.427 4.137 1.00 83.75 90 ARG A CA 1
ATOM 688 C C . ARG A 1 90 ? 5.789 7.073 2.677 1.00 83.75 90 ARG A C 1
ATOM 690 O O . ARG A 1 90 ? 6.452 6.217 2.109 1.00 83.75 90 ARG A O 1
ATOM 697 N N . THR A 1 91 ? 4.838 7.758 2.044 1.00 87.94 91 THR A N 1
ATOM 698 C CA . THR A 1 91 ? 4.572 7.571 0.611 1.00 87.94 91 THR A CA 1
ATOM 699 C C . THR A 1 91 ? 5.788 7.937 -0.235 1.00 87.94 91 THR A C 1
ATOM 701 O O . THR A 1 91 ? 6.108 7.172 -1.137 1.00 87.94 91 THR A O 1
ATOM 704 N N . ARG A 1 92 ? 6.483 9.040 0.077 1.00 90.62 92 ARG A N 1
ATOM 705 C CA . ARG A 1 92 ? 7.728 9.423 -0.608 1.00 90.62 92 ARG A CA 1
ATOM 706 C C . ARG A 1 92 ? 8.807 8.358 -0.449 1.00 90.62 92 ARG A C 1
ATOM 708 O O . ARG A 1 92 ? 9.308 7.902 -1.457 1.00 90.62 92 ARG A O 1
ATOM 715 N N . LEU A 1 93 ? 9.060 7.876 0.770 1.00 89.00 93 LEU A N 1
ATOM 716 C CA . LEU A 1 93 ? 10.070 6.836 1.012 1.00 89.00 93 LEU A CA 1
ATOM 717 C C . LEU A 1 93 ? 9.820 5.560 0.194 1.00 89.00 93 LEU A C 1
ATOM 719 O O . LEU A 1 93 ? 10.748 5.013 -0.391 1.00 89.00 93 LEU A O 1
ATOM 723 N N . ILE A 1 94 ? 8.564 5.109 0.107 1.00 88.06 94 ILE A N 1
ATOM 724 C CA . ILE A 1 94 ? 8.210 3.939 -0.713 1.00 88.06 94 ILE A CA 1
ATOM 725 C C . ILE A 1 94 ? 8.418 4.233 -2.206 1.00 88.06 94 ILE A C 1
ATOM 727 O O . ILE A 1 94 ? 8.910 3.378 -2.935 1.00 88.06 94 ILE A O 1
ATOM 731 N N . VAL A 1 95 ? 8.035 5.425 -2.674 1.00 92.38 95 VAL A N 1
ATOM 732 C CA . VAL A 1 95 ? 8.237 5.830 -4.075 1.00 92.38 95 VAL A CA 1
ATOM 733 C C . VAL A 1 95 ? 9.727 5.910 -4.404 1.00 92.38 95 VAL A C 1
ATOM 735 O O . VAL A 1 95 ? 10.140 5.315 -5.391 1.00 92.38 95 VAL A O 1
ATOM 738 N N . ASP A 1 96 ? 10.534 6.552 -3.561 1.00 91.88 96 ASP A N 1
ATOM 739 C CA . ASP A 1 96 ? 11.986 6.669 -3.728 1.00 91.88 96 ASP A CA 1
ATOM 740 C C . ASP A 1 96 ? 12.648 5.283 -3.781 1.00 91.88 96 ASP A C 1
ATOM 742 O O . ASP A 1 96 ? 13.490 5.023 -4.643 1.00 91.88 96 ASP A O 1
ATOM 746 N N . HIS A 1 97 ? 12.216 4.359 -2.915 1.00 88.62 97 HIS A N 1
ATOM 747 C CA . HIS A 1 97 ? 12.680 2.974 -2.950 1.00 88.62 97 HIS A CA 1
ATOM 748 C C . HIS A 1 97 ? 12.327 2.297 -4.287 1.00 88.62 97 HIS A C 1
ATOM 750 O O . HIS A 1 97 ? 13.202 1.741 -4.949 1.00 88.62 97 HIS A O 1
ATOM 756 N N . LEU A 1 98 ? 11.073 2.396 -4.741 1.00 90.31 98 LEU A N 1
ATOM 757 C CA . LEU A 1 98 ? 10.623 1.817 -6.014 1.00 90.31 98 LEU A CA 1
ATOM 758 C C . LEU A 1 98 ? 11.341 2.425 -7.230 1.00 90.31 98 LEU A C 1
ATOM 760 O O . LEU A 1 98 ? 11.647 1.698 -8.173 1.00 90.31 98 LEU A O 1
ATOM 764 N N . VAL A 1 99 ? 11.648 3.726 -7.205 1.00 93.12 99 VAL A N 1
ATOM 765 C CA . VAL A 1 99 ? 12.484 4.389 -8.221 1.00 93.12 99 VAL A CA 1
ATOM 766 C C . VAL A 1 99 ? 13.888 3.790 -8.230 1.00 93.12 99 VAL A C 1
ATOM 768 O O . VAL A 1 99 ? 14.427 3.508 -9.300 1.00 93.12 99 VAL A O 1
ATOM 771 N N . SER A 1 100 ? 14.467 3.520 -7.056 1.00 90.81 100 SER A N 1
ATOM 772 C CA . SER A 1 100 ? 15.815 2.947 -6.955 1.00 90.81 100 SER A CA 1
ATOM 773 C C . SER A 1 100 ? 15.935 1.555 -7.594 1.00 90.81 100 SER A C 1
ATOM 775 O O . SER A 1 100 ? 17.007 1.193 -8.073 1.00 90.81 100 SER A O 1
ATOM 777 N N . LEU A 1 101 ? 14.824 0.816 -7.720 1.00 88.50 101 LEU A N 1
ATOM 778 C CA . LEU A 1 101 ? 14.768 -0.464 -8.436 1.00 88.50 101 LEU A CA 1
ATOM 779 C C . LEU A 1 101 ? 14.904 -0.327 -9.963 1.00 88.50 101 LEU A C 1
ATOM 781 O O . LEU A 1 101 ? 15.047 -1.345 -10.646 1.00 88.50 101 LEU A O 1
ATOM 785 N N . MET A 1 102 ? 14.844 0.888 -10.516 1.00 92.31 102 MET A N 1
ATOM 786 C CA . MET A 1 102 ? 14.850 1.181 -11.956 1.00 92.31 102 MET A CA 1
ATOM 787 C C . MET A 1 102 ? 15.941 2.207 -12.341 1.00 92.31 102 MET A C 1
ATOM 789 O O . MET A 1 102 ? 15.646 3.198 -13.005 1.00 92.31 102 MET A O 1
ATOM 793 N N . PRO A 1 103 ? 17.225 1.984 -11.997 1.00 93.25 103 PRO A N 1
ATOM 794 C CA . PRO A 1 103 ? 18.274 3.006 -12.124 1.00 93.25 103 PRO A CA 1
ATOM 795 C C . PRO A 1 103 ? 18.618 3.390 -13.574 1.00 93.25 103 PRO A C 1
ATOM 797 O O . PRO A 1 103 ? 19.264 4.408 -13.809 1.00 93.25 103 PRO A O 1
ATOM 800 N N . SER A 1 104 ? 18.231 2.566 -14.553 1.00 92.38 104 SER A N 1
ATOM 801 C CA . SER A 1 104 ? 18.443 2.813 -15.984 1.00 92.38 104 SER A CA 1
ATOM 802 C C . SER A 1 104 ? 17.273 3.526 -16.671 1.00 92.38 104 SER A C 1
ATOM 804 O O . SER A 1 104 ? 17.358 3.803 -17.866 1.00 92.38 104 SER A O 1
ATOM 806 N N . VAL A 1 105 ? 16.175 3.771 -15.954 1.00 95.06 105 VAL A N 1
ATOM 807 C CA . VAL A 1 105 ? 14.959 4.408 -16.477 1.00 95.06 105 VAL A CA 1
ATOM 808 C C . VAL A 1 105 ? 15.053 5.923 -16.252 1.00 95.06 105 VAL A C 1
ATOM 810 O O . VAL A 1 105 ? 15.545 6.337 -15.201 1.00 95.06 105 VAL A O 1
ATOM 813 N N . PRO A 1 106 ? 14.618 6.776 -17.203 1.00 94.62 106 PRO A N 1
ATOM 814 C CA . PRO A 1 106 ? 14.550 8.217 -16.975 1.00 94.62 106 PRO A CA 1
ATOM 815 C C . PRO A 1 106 ? 13.750 8.552 -15.709 1.00 94.62 106 PRO A C 1
ATOM 817 O O . PRO A 1 106 ? 12.721 7.938 -15.441 1.00 94.62 106 PRO A O 1
ATOM 820 N N . GLN A 1 107 ? 14.221 9.535 -14.937 1.00 93.19 107 GLN A N 1
ATOM 821 C CA . GLN A 1 107 ? 13.683 9.838 -13.604 1.00 93.19 107 GLN A CA 1
ATOM 822 C C . GLN A 1 107 ? 12.163 10.069 -13.601 1.00 93.19 107 GLN A C 1
ATOM 824 O O . GLN A 1 107 ? 11.466 9.526 -12.752 1.00 93.19 107 GLN A O 1
ATOM 829 N N . GLU A 1 108 ? 11.650 10.847 -14.556 1.00 92.56 108 GLU A N 1
ATOM 830 C CA . GLU A 1 108 ? 10.221 11.167 -14.652 1.00 92.56 108 GLU A CA 1
ATOM 831 C C . GLU A 1 108 ? 9.361 9.912 -14.885 1.00 92.56 108 GLU A C 1
ATOM 833 O O . GLU A 1 108 ? 8.351 9.709 -14.208 1.00 92.56 108 GLU A O 1
ATOM 838 N N . ASP A 1 109 ? 9.806 9.018 -15.773 1.00 94.62 109 ASP A N 1
ATOM 839 C CA . ASP A 1 109 ? 9.128 7.749 -16.041 1.00 94.62 109 ASP A CA 1
ATOM 840 C C . ASP A 1 109 ? 9.196 6.814 -14.828 1.00 94.62 109 ASP A C 1
ATOM 842 O O . ASP A 1 109 ? 8.195 6.202 -14.444 1.00 94.62 109 ASP A O 1
ATOM 846 N N . ALA A 1 110 ? 10.366 6.724 -14.188 1.00 94.81 110 ALA A N 1
ATOM 847 C CA . ALA A 1 110 ? 10.565 5.909 -12.995 1.00 94.81 110 ALA A CA 1
ATOM 848 C C . ALA A 1 110 ? 9.650 6.364 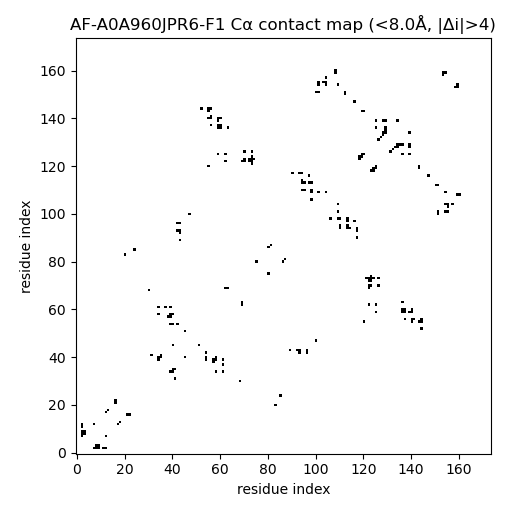-11.848 1.00 94.81 110 ALA A C 1
ATOM 850 O O . ALA A 1 110 ? 9.030 5.525 -11.192 1.00 94.81 110 ALA A O 1
ATOM 851 N N . GLU A 1 111 ? 9.514 7.676 -11.636 1.00 95.06 111 GLU A N 1
ATOM 852 C CA . GLU A 1 111 ? 8.605 8.259 -10.645 1.00 95.06 111 GLU A CA 1
ATOM 853 C C . GLU A 1 111 ? 7.138 7.943 -10.960 1.00 95.06 111 GLU A C 1
ATOM 855 O O . GLU A 1 111 ? 6.401 7.485 -10.081 1.00 95.06 111 GLU A O 1
ATOM 860 N N . ALA A 1 112 ? 6.701 8.129 -12.210 1.00 94.50 112 ALA A N 1
ATOM 861 C CA . ALA A 1 112 ? 5.327 7.843 -12.623 1.00 94.50 112 ALA A CA 1
ATOM 862 C C . ALA A 1 112 ? 4.962 6.358 -12.433 1.00 94.50 112 ALA A C 1
ATOM 864 O O . ALA A 1 112 ? 3.887 6.021 -11.910 1.00 94.50 112 ALA A O 1
AT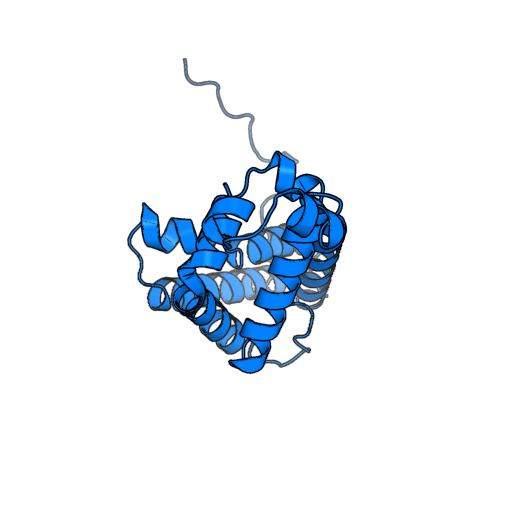OM 865 N N . ILE A 1 113 ? 5.881 5.461 -12.798 1.00 94.69 113 ILE A N 1
ATOM 866 C CA . ILE A 1 113 ? 5.742 4.021 -12.570 1.00 94.69 113 ILE A CA 1
ATOM 867 C C . ILE A 1 113 ? 5.695 3.741 -11.064 1.00 94.69 113 ILE A C 1
ATOM 869 O O . ILE A 1 113 ? 4.739 3.124 -10.596 1.00 94.69 113 ILE A O 1
ATOM 873 N N . ALA A 1 114 ? 6.648 4.247 -10.279 1.00 93.88 114 ALA A N 1
ATOM 874 C CA . ALA A 1 114 ? 6.715 4.034 -8.833 1.00 93.88 114 ALA A CA 1
ATOM 875 C C . ALA A 1 114 ? 5.450 4.506 -8.094 1.00 93.88 114 ALA A C 1
ATOM 877 O O . ALA A 1 114 ? 4.950 3.805 -7.213 1.00 93.88 114 ALA A O 1
ATOM 878 N N . ILE A 1 115 ? 4.870 5.646 -8.480 1.00 95.12 115 ILE A N 1
ATOM 879 C CA . ILE A 1 115 ? 3.597 6.138 -7.929 1.00 95.12 115 ILE A CA 1
ATOM 880 C C . ILE A 1 115 ? 2.447 5.173 -8.252 1.00 95.12 115 ILE A C 1
ATOM 882 O O . ILE A 1 115 ? 1.612 4.888 -7.387 1.00 95.12 115 ILE A O 1
ATOM 886 N N . THR A 1 116 ? 2.416 4.629 -9.469 1.00 95.25 116 THR A N 1
ATOM 887 C CA . THR A 1 116 ? 1.419 3.630 -9.883 1.00 95.25 116 THR A CA 1
ATOM 888 C C . THR A 1 116 ? 1.560 2.341 -9.072 1.00 95.25 116 THR A C 1
ATOM 890 O O . THR A 1 116 ? 0.576 1.835 -8.532 1.00 95.25 116 THR A O 1
ATOM 893 N N . LEU A 1 117 ? 2.786 1.846 -8.894 1.00 93.50 117 LEU A N 1
ATOM 894 C CA . LEU A 1 117 ? 3.069 0.678 -8.053 1.00 93.50 117 LEU A CA 1
ATOM 895 C C . LEU A 1 117 ? 2.664 0.931 -6.592 1.00 93.50 117 LEU A C 1
ATOM 897 O O . LEU A 1 117 ? 1.970 0.120 -5.979 1.00 93.50 117 LEU A O 1
ATOM 901 N N . ARG A 1 118 ? 2.999 2.104 -6.042 1.00 92.81 118 ARG A N 1
ATOM 902 C CA . ARG A 1 118 ? 2.587 2.531 -4.697 1.00 92.81 118 ARG A CA 1
ATOM 903 C C . ARG A 1 118 ? 1.067 2.572 -4.540 1.00 92.81 118 ARG A C 1
ATOM 905 O O . ARG A 1 118 ? 0.567 2.299 -3.442 1.00 92.81 118 ARG A O 1
ATOM 912 N N . HIS A 1 119 ? 0.335 2.934 -5.595 1.00 94.00 119 HIS A N 1
ATOM 913 C CA . HIS A 1 119 ? -1.121 2.868 -5.604 1.00 94.00 119 HIS A CA 1
ATOM 914 C C . HIS A 1 119 ? -1.602 1.418 -5.502 1.00 94.00 119 HIS A C 1
ATOM 916 O O . HIS A 1 119 ? -2.385 1.137 -4.598 1.00 94.00 119 HIS A O 1
ATOM 922 N N . LEU A 1 120 ? -1.083 0.502 -6.328 1.00 93.88 120 LEU A N 1
ATOM 923 C CA . LEU A 1 120 ? -1.443 -0.925 -6.296 1.00 93.88 120 LEU A CA 1
ATOM 924 C C . LEU A 1 120 ? -1.224 -1.566 -4.914 1.00 93.88 120 LEU A C 1
ATOM 926 O O . LEU A 1 120 ? -2.031 -2.384 -4.483 1.00 93.88 120 LEU A O 1
ATOM 930 N N . LEU A 1 121 ? -0.194 -1.128 -4.186 1.00 90.38 121 LEU A N 1
ATOM 931 C CA . LEU A 1 121 ? 0.114 -1.558 -2.814 1.00 90.38 121 LEU A CA 1
ATOM 932 C C . LEU A 1 121 ? -0.770 -0.925 -1.724 1.00 90.38 121 LEU A C 1
ATOM 934 O O . LEU A 1 121 ? -0.547 -1.127 -0.530 1.00 90.38 121 LEU A O 1
ATOM 938 N N . SER A 1 122 ? -1.734 -0.080 -2.083 1.00 92.12 122 SER A N 1
ATOM 939 C CA . SER A 1 122 ? -2.518 0.672 -1.106 1.00 92.12 122 SER A CA 1
ATOM 940 C C . SER A 1 122 ? -3.691 -0.129 -0.534 1.00 92.12 122 SER A C 1
ATOM 942 O O . SER A 1 122 ? -4.323 -0.924 -1.227 1.00 92.12 122 SER A O 1
ATOM 944 N N . HIS A 1 123 ? -4.079 0.201 0.705 1.00 93.56 123 HIS A N 1
ATOM 945 C CA . HIS A 1 123 ? -5.342 -0.246 1.308 1.00 93.56 123 HIS A CA 1
ATOM 946 C C . HIS A 1 123 ? -6.545 -0.037 0.382 1.00 93.56 123 HIS A C 1
ATOM 948 O O . HIS A 1 123 ? -7.466 -0.844 0.368 1.00 93.56 123 HIS A O 1
ATOM 954 N N . ARG A 1 124 ? -6.545 1.046 -0.406 1.00 94.06 124 ARG A N 1
ATOM 955 C CA . ARG A 1 124 ? -7.643 1.355 -1.320 1.00 94.06 124 ARG A CA 1
ATOM 956 C C . ARG A 1 124 ? -7.687 0.365 -2.480 1.00 94.06 124 ARG A C 1
ATOM 958 O O . ARG A 1 124 ? -8.751 -0.173 -2.746 1.00 94.06 124 ARG A O 1
ATOM 965 N N . SER A 1 125 ? -6.563 0.070 -3.123 1.00 95.38 125 SER A N 1
ATOM 966 C CA . SER A 1 125 ? -6.530 -0.927 -4.199 1.00 95.38 125 SER A CA 1
ATOM 967 C C . SER A 1 125 ? -6.921 -2.313 -3.693 1.00 95.38 125 SER A C 1
ATOM 969 O O . SER A 1 125 ? -7.790 -2.937 -4.293 1.00 95.38 125 SER A O 1
ATOM 971 N N . TRP A 1 126 ? -6.388 -2.745 -2.543 1.00 96.62 126 TRP A N 1
ATOM 972 C CA . TRP A 1 126 ? -6.807 -3.991 -1.888 1.00 96.62 126 TRP A CA 1
ATOM 973 C C . TRP A 1 126 ? -8.318 -4.030 -1.612 1.00 96.62 126 TRP A C 1
ATOM 975 O O . TRP A 1 126 ? -8.998 -4.989 -1.980 1.00 96.62 126 TRP A O 1
ATOM 985 N N . PHE A 1 127 ? -8.866 -2.968 -1.018 1.00 96.62 127 PHE A N 1
ATOM 986 C CA . PHE A 1 127 ? -10.284 -2.892 -0.678 1.00 96.62 127 PHE A CA 1
ATOM 987 C C . PHE A 1 127 ? -11.178 -2.978 -1.914 1.00 96.62 127 PHE A C 1
ATOM 989 O O . PHE A 1 127 ? -12.123 -3.754 -1.931 1.00 96.62 127 PHE A O 1
ATOM 996 N N . TRP A 1 128 ? -10.884 -2.214 -2.966 1.00 96.50 128 TRP A N 1
ATOM 997 C CA . TRP A 1 128 ? -11.706 -2.220 -4.177 1.00 96.50 128 TRP A CA 1
ATOM 998 C C . TRP A 1 128 ? -11.599 -3.547 -4.929 1.00 96.50 128 TRP A C 1
ATOM 1000 O O . TRP A 1 128 ? -12.618 -4.124 -5.300 1.00 96.50 128 TRP A O 1
ATOM 1010 N N . LEU A 1 129 ? -10.385 -4.078 -5.098 1.00 97.31 129 LEU A N 1
ATOM 1011 C CA . LEU A 1 129 ? -10.186 -5.357 -5.780 1.00 97.31 129 LEU A CA 1
ATOM 1012 C C . LEU A 1 129 ? -10.902 -6.509 -5.067 1.00 97.31 129 LEU A C 1
ATOM 1014 O O . LEU A 1 129 ? -11.433 -7.390 -5.740 1.00 97.31 129 LEU A O 1
ATOM 1018 N N . THR A 1 130 ? -10.971 -6.481 -3.734 1.00 97.25 130 THR A N 1
ATOM 1019 C CA . THR A 1 130 ? -11.656 -7.529 -2.971 1.00 97.25 130 THR A CA 1
ATOM 1020 C C . THR A 1 130 ? -13.154 -7.287 -2.798 1.00 97.25 130 THR A C 1
ATOM 1022 O O . THR A 1 130 ? -13.959 -8.161 -3.110 1.00 97.25 130 THR A O 1
ATOM 1025 N N . ARG A 1 131 ? -13.556 -6.112 -2.303 1.00 95.56 131 ARG A N 1
ATOM 1026 C CA . ARG A 1 131 ? -14.937 -5.831 -1.882 1.00 95.56 131 ARG A CA 1
ATOM 1027 C C . ARG A 1 131 ? -15.851 -5.426 -3.032 1.00 95.56 131 ARG A C 1
ATOM 1029 O O . ARG A 1 131 ? -17.018 -5.798 -3.013 1.00 95.56 131 ARG A O 1
ATOM 1036 N N . GLU A 1 132 ? -15.330 -4.691 -4.012 1.00 95.19 132 GLU A N 1
ATOM 1037 C CA . GLU A 1 132 ? -16.116 -4.236 -5.167 1.00 95.19 132 GLU A CA 1
ATOM 1038 C C . GLU A 1 132 ? -15.991 -5.214 -6.339 1.00 95.19 132 GLU A C 1
ATOM 1040 O O . GLU A 1 132 ? -16.986 -5.608 -6.942 1.00 95.19 132 GLU A O 1
ATOM 1045 N N . TYR A 1 133 ? -14.766 -5.637 -6.659 1.00 97.06 133 TYR A N 1
ATOM 1046 C CA . TYR A 1 133 ? -14.497 -6.440 -7.857 1.00 97.06 133 TYR A CA 1
ATOM 1047 C C . TYR A 1 133 ? -14.450 -7.954 -7.600 1.00 97.06 133 TYR A C 1
ATOM 1049 O O . TYR A 1 133 ? -14.378 -8.731 -8.551 1.00 97.06 133 TYR A O 1
ATOM 1057 N N . GLY A 1 134 ? -14.552 -8.382 -6.338 1.00 96.94 134 GLY A N 1
ATOM 1058 C CA . GLY A 1 134 ? -14.806 -9.775 -5.964 1.00 96.94 134 GLY A CA 1
ATOM 1059 C C . GLY A 1 134 ? -13.598 -10.714 -6.004 1.00 96.94 134 GLY A C 1
ATOM 1060 O O . GLY A 1 134 ? -13.791 -11.930 -6.005 1.00 96.94 134 GLY A O 1
ATOM 1061 N N . LEU A 1 135 ? -12.367 -10.195 -6.037 1.00 98.06 135 LEU A N 1
ATOM 1062 C CA . LEU A 1 135 ? -11.167 -11.025 -5.902 1.00 98.06 135 LEU A CA 1
ATOM 1063 C C . LEU A 1 135 ? -10.946 -11.442 -4.442 1.00 98.06 135 LEU A C 1
ATOM 1065 O O . LEU A 1 135 ? -11.237 -10.697 -3.509 1.00 98.06 135 LEU A O 1
ATOM 1069 N N . THR A 1 136 ? -10.369 -12.619 -4.218 1.00 97.19 136 THR A N 1
ATOM 1070 C CA . THR A 1 136 ? -9.840 -12.964 -2.893 1.00 97.19 136 THR A CA 1
ATOM 1071 C C . THR A 1 136 ? -8.547 -12.197 -2.623 1.00 97.19 136 THR A C 1
ATOM 1073 O O . THR A 1 136 ? -7.825 -11.829 -3.549 1.00 97.19 136 THR A O 1
ATOM 1076 N N . THR A 1 137 ? -8.204 -11.985 -1.352 1.00 96.00 137 THR A N 1
ATOM 1077 C CA . THR A 1 137 ? -6.940 -11.323 -0.986 1.00 96.00 137 THR A CA 1
ATOM 1078 C C . THR A 1 137 ? -5.710 -12.041 -1.556 1.00 96.00 137 THR A C 1
ATOM 1080 O O . THR A 1 137 ? -4.780 -11.376 -2.008 1.00 96.00 137 THR A O 1
ATOM 1083 N N . ASP A 1 138 ? -5.726 -13.375 -1.644 1.00 94.50 138 ASP A N 1
ATOM 1084 C CA . ASP A 1 138 ? -4.649 -14.130 -2.300 1.00 94.50 138 ASP A CA 1
ATOM 1085 C C . ASP A 1 138 ? -4.588 -13.862 -3.813 1.00 94.50 138 ASP A C 1
ATOM 1087 O O . ASP A 1 138 ? -3.505 -13.622 -4.344 1.00 94.50 138 ASP A O 1
ATOM 1091 N N . GLN A 1 139 ? -5.737 -13.810 -4.502 1.00 96.19 139 GLN A N 1
ATOM 1092 C CA . GLN A 1 139 ? -5.789 -13.439 -5.923 1.00 96.19 139 GLN A CA 1
ATOM 1093 C C . GLN A 1 139 ? -5.271 -12.017 -6.157 1.00 96.19 139 GLN A C 1
ATOM 1095 O O . GLN A 1 139 ? -4.556 -11.775 -7.129 1.00 96.19 139 GLN A O 1
ATOM 1100 N N . VAL A 1 140 ? -5.601 -11.076 -5.266 1.00 96.44 140 VAL A N 1
ATOM 1101 C CA . VAL A 1 140 ? -5.052 -9.714 -5.310 1.00 96.44 140 VAL A CA 1
ATOM 1102 C C . VAL A 1 140 ? -3.541 -9.744 -5.125 1.00 96.44 140 VAL A C 1
ATOM 1104 O O . VAL A 1 140 ? -2.839 -9.100 -5.898 1.00 96.44 140 VAL A O 1
ATOM 1107 N N . GLY A 1 141 ? -3.038 -10.520 -4.162 1.00 93.06 141 GLY A N 1
ATOM 1108 C CA . GLY 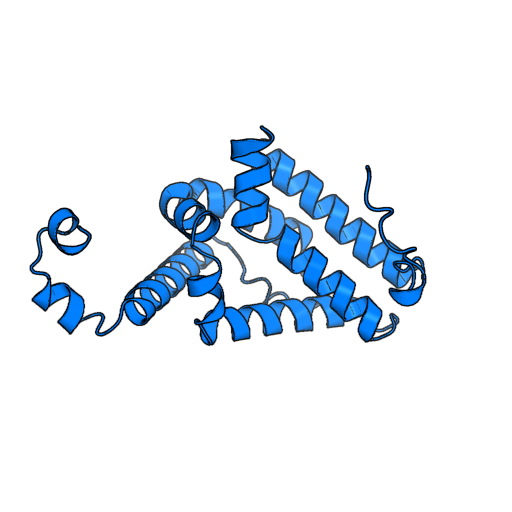A 1 141 ? -1.606 -10.734 -3.966 1.00 93.06 141 GLY A CA 1
ATOM 1109 C C . GLY A 1 141 ? -0.911 -11.200 -5.240 1.00 93.06 141 GLY A C 1
ATOM 1110 O O . GLY A 1 141 ? 0.045 -10.568 -5.676 1.00 93.06 141 GLY A O 1
ATOM 1111 N N . ASP A 1 142 ? -1.429 -12.246 -5.880 1.00 92.19 142 ASP A N 1
ATOM 1112 C CA . ASP A 1 142 ? -0.841 -12.792 -7.104 1.00 92.19 142 ASP A CA 1
ATOM 1113 C C . ASP A 1 142 ? -0.870 -11.809 -8.279 1.00 92.19 142 ASP A C 1
ATOM 1115 O O . ASP A 1 142 ? 0.142 -11.633 -8.962 1.00 92.19 142 ASP A O 1
ATOM 1119 N N . VAL A 1 143 ? -2.001 -11.135 -8.507 1.00 94.88 143 VAL A N 1
ATOM 1120 C CA . VAL A 1 143 ? -2.150 -10.190 -9.625 1.00 94.88 143 VAL A CA 1
ATOM 1121 C C . VAL A 1 143 ? -1.323 -8.925 -9.407 1.00 94.88 143 VAL A C 1
ATOM 1123 O O . VAL A 1 143 ? -0.680 -8.459 -10.347 1.00 94.88 143 VAL A O 1
ATOM 1126 N N . VAL A 1 144 ? -1.303 -8.371 -8.190 1.00 94.06 144 VAL A N 1
ATOM 1127 C CA . VAL A 1 144 ? -0.505 -7.177 -7.867 1.00 94.06 144 VAL A CA 1
ATOM 1128 C C . VAL A 1 144 ? 0.980 -7.491 -7.982 1.00 94.06 144 VAL A C 1
ATOM 1130 O O . VAL A 1 144 ? 1.696 -6.741 -8.639 1.00 94.06 144 VAL A O 1
ATOM 1133 N N . THR A 1 145 ? 1.435 -8.619 -7.433 1.00 91.19 145 THR A N 1
ATOM 1134 C CA . THR A 1 145 ? 2.806 -9.103 -7.620 1.00 91.19 145 THR A CA 1
ATOM 1135 C C . THR A 1 145 ? 3.165 -9.191 -9.101 1.00 91.19 145 THR A C 1
ATOM 1137 O O . THR A 1 145 ? 4.156 -8.600 -9.526 1.00 91.19 145 THR A O 1
ATOM 1140 N N . TRP A 1 146 ? 2.353 -9.893 -9.900 1.00 93.19 146 TRP A N 1
ATOM 1141 C CA . TRP A 1 146 ? 2.612 -10.051 -11.330 1.00 93.19 146 TRP A CA 1
ATOM 1142 C C . TRP A 1 146 ? 2.678 -8.698 -12.047 1.00 93.19 146 TRP A C 1
ATOM 1144 O O . TRP A 1 146 ? 3.597 -8.471 -12.837 1.00 93.19 146 TRP A O 1
ATOM 1154 N N . ALA A 1 147 ? 1.749 -7.786 -11.750 1.00 94.06 147 ALA A N 1
ATOM 1155 C CA . ALA A 1 147 ? 1.714 -6.455 -12.345 1.00 94.06 147 ALA A CA 1
ATOM 1156 C C . ALA A 1 147 ? 2.964 -5.642 -11.983 1.00 94.06 147 ALA A C 1
ATOM 1158 O O . ALA A 1 147 ? 3.562 -5.026 -12.861 1.00 94.06 147 ALA A O 1
ATOM 1159 N N . MET A 1 148 ? 3.395 -5.672 -10.719 1.00 91.69 148 MET A N 1
ATOM 1160 C CA . MET A 1 148 ? 4.589 -4.953 -10.275 1.00 91.69 148 MET A CA 1
ATOM 1161 C C . MET A 1 148 ? 5.852 -5.455 -10.968 1.00 91.69 148 MET A C 1
ATOM 1163 O O . MET A 1 148 ? 6.587 -4.650 -11.537 1.00 91.69 148 MET A O 1
ATOM 1167 N N . THR A 1 149 ? 6.084 -6.770 -10.967 1.00 89.94 149 THR A N 1
ATOM 1168 C CA . THR A 1 149 ? 7.240 -7.370 -11.645 1.00 89.94 149 THR A CA 1
ATOM 1169 C C . THR A 1 149 ? 7.217 -7.048 -13.135 1.00 89.94 149 THR A C 1
ATOM 1171 O O . THR A 1 149 ? 8.213 -6.584 -13.677 1.00 89.94 149 THR A O 1
ATOM 1174 N N . THR A 1 150 ? 6.056 -7.191 -13.780 1.00 93.38 150 THR A N 1
ATOM 1175 C CA . THR A 1 150 ? 5.901 -6.912 -15.214 1.00 93.38 150 THR A CA 1
ATOM 1176 C C . THR A 1 150 ? 6.209 -5.455 -15.550 1.00 93.38 150 THR A C 1
ATOM 1178 O O . THR A 1 150 ? 6.902 -5.195 -16.529 1.00 93.38 150 THR A O 1
ATOM 1181 N N . LEU A 1 151 ? 5.720 -4.498 -14.756 1.00 93.25 151 LEU A N 1
ATOM 1182 C CA . LEU A 1 151 ? 5.958 -3.072 -14.992 1.00 93.25 151 LEU A CA 1
ATOM 1183 C C . LEU A 1 151 ? 7.426 -2.692 -14.768 1.00 93.25 151 LEU A C 1
ATOM 1185 O O . LEU A 1 151 ? 7.989 -1.966 -15.583 1.00 93.25 151 LEU A O 1
ATOM 1189 N N . ILE A 1 152 ? 8.057 -3.211 -13.711 1.00 91.12 152 ILE A N 1
ATOM 1190 C CA . ILE A 1 152 ? 9.482 -2.973 -13.434 1.00 91.12 152 ILE A CA 1
ATOM 1191 C C . ILE A 1 152 ? 10.352 -3.567 -14.551 1.00 91.12 152 ILE A C 1
ATOM 1193 O O . ILE A 1 152 ? 11.255 -2.896 -15.051 1.00 91.12 152 ILE A O 1
ATOM 1197 N N . ASP A 1 153 ? 10.075 -4.801 -14.975 1.00 92.50 153 ASP A N 1
ATOM 1198 C CA . ASP A 1 153 ? 10.837 -5.476 -16.029 1.00 92.50 153 ASP A CA 1
ATOM 1199 C C . ASP A 1 153 ? 10.641 -4.805 -17.393 1.00 92.50 153 ASP A C 1
ATOM 1201 O O . ASP A 1 153 ? 11.607 -4.604 -18.131 1.00 92.50 153 ASP A O 1
ATOM 1205 N N . ALA A 1 154 ? 9.409 -4.397 -17.717 1.00 94.44 154 ALA A N 1
ATOM 1206 C CA . ALA A 1 154 ? 9.112 -3.627 -18.921 1.00 94.44 154 ALA A CA 1
ATOM 1207 C C . ALA A 1 154 ? 9.901 -2.312 -18.946 1.00 94.44 154 ALA A C 1
ATOM 1209 O O . ALA A 1 154 ? 10.544 -2.008 -19.952 1.00 94.44 154 ALA A O 1
ATOM 1210 N N . ALA A 1 155 ? 9.923 -1.583 -17.827 1.00 93.88 155 ALA A N 1
ATOM 1211 C CA . ALA A 1 155 ? 10.646 -0.324 -17.711 1.00 93.88 155 ALA A CA 1
ATOM 1212 C C . ALA A 1 155 ? 12.160 -0.514 -17.881 1.00 93.88 155 ALA A C 1
ATOM 1214 O O . ALA A 1 155 ? 12.789 0.182 -18.678 1.00 93.88 155 ALA A O 1
ATOM 1215 N N . LYS A 1 156 ? 12.739 -1.525 -17.219 1.00 91.00 156 LYS A N 1
ATOM 1216 C CA . LYS A 1 156 ? 14.149 -1.918 -17.400 1.00 91.00 156 LYS A CA 1
ATOM 1217 C C . LYS A 1 156 ? 14.467 -2.314 -18.844 1.00 91.00 156 LYS A C 1
ATOM 1219 O O . LYS A 1 156 ? 15.575 -2.069 -19.314 1.00 91.00 156 LYS A O 1
ATOM 1224 N N . GLY A 1 157 ? 13.500 -2.900 -19.550 1.00 94.00 157 GLY A N 1
ATOM 1225 C CA . GLY A 1 157 ? 13.582 -3.242 -20.971 1.00 94.00 157 GLY A CA 1
ATOM 1226 C C . GLY A 1 157 ? 13.345 -2.073 -21.935 1.00 94.00 157 GLY A C 1
ATOM 1227 O O . GLY A 1 157 ? 13.376 -2.288 -23.145 1.00 94.00 157 GLY A O 1
ATOM 1228 N N . GLY A 1 158 ? 13.101 -0.856 -21.434 1.00 93.25 158 GLY A N 1
ATOM 1229 C CA . GLY A 1 158 ? 12.836 0.336 -22.246 1.00 93.25 158 GLY A CA 1
ATOM 1230 C C . GLY A 1 158 ? 11.407 0.436 -22.792 1.00 93.25 158 GLY A C 1
ATOM 1231 O O . GLY A 1 158 ? 11.130 1.311 -23.609 1.00 93.25 158 GLY A O 1
ATOM 1232 N N . ASN A 1 159 ? 10.493 -0.436 -22.357 1.00 93.94 159 ASN A N 1
ATOM 1233 C CA . ASN A 1 159 ? 9.067 -0.315 -22.649 1.00 93.94 159 ASN A CA 1
ATOM 1234 C C . ASN A 1 159 ? 8.417 0.604 -21.608 1.00 93.94 159 ASN A C 1
ATOM 1236 O O . ASN A 1 159 ? 7.942 0.152 -20.564 1.00 93.94 159 ASN A O 1
ATOM 1240 N N . LEU A 1 160 ? 8.470 1.902 -21.890 1.00 91.25 160 LEU A N 1
ATOM 1241 C CA . LEU A 1 160 ? 8.006 2.966 -21.007 1.00 91.25 160 LEU A CA 1
ATOM 1242 C C . LEU A 1 160 ? 6.578 3.401 -21.371 1.00 91.25 160 LEU A C 1
ATOM 1244 O O . LEU A 1 160 ? 6.162 3.232 -22.524 1.00 91.25 160 LEU A O 1
ATOM 1248 N N . PRO A 1 161 ? 5.803 3.941 -20.411 1.00 84.06 161 PRO A N 1
ATOM 1249 C CA . PRO A 1 161 ? 4.535 4.584 -20.732 1.00 84.06 161 PRO A CA 1
ATOM 1250 C C . PRO A 1 161 ? 4.749 5.698 -21.774 1.00 84.06 161 PRO A C 1
ATOM 1252 O O . PRO A 1 161 ? 5.802 6.336 -21.785 1.00 84.06 161 PRO A O 1
ATOM 1255 N N . PRO A 1 162 ? 3.778 5.931 -22.675 1.00 79.69 162 PRO A N 1
ATOM 1256 C CA . PRO A 1 162 ? 3.891 7.004 -23.651 1.00 79.69 162 PRO A CA 1
ATOM 1257 C C . PRO A 1 162 ? 3.986 8.362 -22.937 1.00 79.69 162 PRO A C 1
ATOM 1259 O O . PRO A 1 162 ? 3.385 8.523 -21.868 1.00 79.69 162 PRO A O 1
ATOM 1262 N N . PRO A 1 163 ? 4.699 9.339 -23.522 1.00 70.12 163 PRO A N 1
ATOM 1263 C CA . PRO A 1 163 ? 4.816 10.666 -22.937 1.00 70.12 163 PRO A CA 1
ATOM 1264 C C . PRO A 1 163 ? 3.431 11.289 -22.732 1.00 70.12 163 PRO A C 1
ATOM 1266 O O . PRO A 1 163 ? 2.517 11.127 -23.543 1.00 70.12 163 PRO A O 1
ATOM 1269 N N . SER A 1 164 ? 3.280 12.014 -21.627 1.00 61.06 164 SER A N 1
ATOM 1270 C CA . SER A 1 164 ? 2.035 12.665 -21.198 1.00 61.06 164 SER A CA 1
ATOM 1271 C C . SER A 1 164 ? 1.464 13.644 -22.234 1.00 61.06 164 SER A C 1
ATOM 1273 O O . SER A 1 164 ? 0.248 13.842 -22.271 1.00 61.06 164 SER A O 1
ATOM 1275 N N . ASP A 1 165 ? 2.311 14.185 -23.111 1.00 61.94 165 ASP A N 1
ATOM 1276 C CA . ASP A 1 165 ? 1.932 15.100 -24.195 1.00 61.94 165 ASP A CA 1
ATOM 1277 C C . ASP A 1 165 ? 1.242 14.411 -25.393 1.00 61.94 165 ASP A C 1
ATOM 1279 O O . ASP A 1 165 ? 0.618 15.093 -26.207 1.00 61.94 165 ASP A O 1
ATOM 1283 N N . ASP A 1 166 ? 1.294 13.076 -25.497 1.00 56.56 166 ASP A N 1
ATOM 1284 C CA . ASP A 1 166 ? 0.700 12.301 -26.603 1.00 56.56 166 ASP A CA 1
ATOM 1285 C C . ASP A 1 166 ? -0.716 11.772 -26.300 1.00 56.56 166 ASP A C 1
ATOM 1287 O O . ASP A 1 166 ? -1.296 11.041 -27.107 1.00 56.56 166 ASP A O 1
ATOM 1291 N N . VAL A 1 167 ? -1.319 12.129 -25.157 1.00 54.59 167 VAL A N 1
ATOM 1292 C CA . VAL A 1 167 ? -2.724 11.793 -24.875 1.00 54.59 167 VAL A CA 1
ATOM 1293 C C . VAL A 1 167 ? -3.620 12.823 -25.574 1.00 54.59 167 VAL A C 1
ATOM 1295 O O . VAL A 1 167 ? -3.719 13.954 -25.087 1.00 54.59 167 VAL A O 1
ATOM 1298 N N . PRO A 1 168 ? -4.304 12.487 -26.691 1.00 53.53 168 PRO A N 1
ATOM 1299 C CA . PRO A 1 168 ? -5.242 13.416 -27.305 1.00 53.53 168 PRO A CA 1
ATOM 1300 C C . PRO A 1 168 ? -6.301 13.815 -26.267 1.00 53.53 168 PRO A C 1
ATOM 1302 O O . PRO A 1 168 ? -6.736 12.959 -25.483 1.00 53.53 168 PRO A O 1
ATOM 1305 N N . PRO A 1 169 ? -6.710 15.098 -26.220 1.00 54.44 169 PRO A N 1
ATOM 1306 C CA . PRO A 1 169 ? -7.726 15.546 -25.280 1.00 54.44 169 PRO A CA 1
ATOM 1307 C C . PRO A 1 169 ? -8.945 14.638 -25.419 1.00 54.44 169 PRO A C 1
ATOM 1309 O O . PRO A 1 169 ? -9.386 14.360 -26.535 1.00 54.44 169 PRO A O 1
ATOM 1312 N N . ARG A 1 170 ? -9.450 14.132 -24.284 1.00 57.22 170 ARG A N 1
ATOM 1313 C CA . ARG A 1 170 ? -10.661 13.306 -24.263 1.00 57.22 170 ARG A CA 1
ATOM 1314 C C . ARG A 1 170 ? -11.738 14.065 -25.026 1.00 57.22 170 ARG A C 1
ATOM 1316 O O . ARG A 1 170 ? -12.113 15.154 -24.599 1.00 57.22 170 ARG A O 1
ATOM 1323 N N . GLU A 1 171 ? -12.196 13.504 -26.142 1.00 54.22 171 GLU A N 1
ATOM 1324 C CA . GLU A 1 171 ? -13.363 14.025 -26.838 1.00 54.22 171 GLU A CA 1
ATOM 1325 C C . GLU A 1 171 ? -14.506 14.042 -25.823 1.00 54.22 171 GLU A C 1
ATOM 1327 O O . GLU A 1 171 ? -14.921 12.996 -25.312 1.00 54.22 171 GLU A O 1
ATOM 1332 N N . GLU A 1 172 ? -14.947 15.244 -25.454 1.00 48.78 172 GLU A N 1
ATOM 1333 C CA . GLU A 1 172 ? -16.159 15.420 -24.671 1.00 48.78 172 GLU A CA 1
ATOM 1334 C C . GLU A 1 172 ? -17.284 14.757 -25.469 1.00 48.78 172 GLU A C 1
ATOM 1336 O O . GLU A 1 172 ? -17.650 15.210 -26.554 1.00 48.78 172 GLU A O 1
ATOM 1341 N N . SER A 1 173 ? -17.759 13.609 -24.982 1.00 47.97 173 SER A N 1
ATOM 1342 C CA . SER A 1 173 ? -18.889 12.930 -25.605 1.00 47.97 173 SER A CA 1
ATOM 1343 C C . SER A 1 173 ? -20.136 13.816 -25.467 1.00 47.97 173 SER A C 1
ATOM 1345 O O . SER A 1 173 ? -20.329 14.389 -24.391 1.00 47.97 173 SER A O 1
ATOM 1347 N N . PRO A 1 174 ? -20.941 13.947 -26.537 1.00 59.19 174 PRO A N 1
ATOM 1348 C CA . PRO A 1 174 ? -22.090 14.851 -26.605 1.00 59.19 174 PRO A CA 1
ATOM 1349 C C . PRO A 1 174 ? -23.241 14.481 -25.662 1.00 59.19 174 PRO A C 1
ATOM 1351 O O . PRO A 1 174 ? -23.399 13.279 -25.340 1.00 59.19 174 PRO A O 1
#

Foldseek 3Di:
DVCVVVVHDPVVVCVQQVDPLSVVVVLVVVLVVQCVVQPADQLLPDDVPPPPLVNLLSSLVSCVVVVVSLVCQLPDDPVSCVPRPVSVVSLVSNLVSQLVLQVPAPSVQSSVLSNVLSVLSGSNVSCCCPVVVNDDSNRSSVVSSVVSVVSSVCRNVVNTDPDPVPPDPPPPDD

Nearest PDB structures (foldseek):
  6o6o-assembly1_B  TM=6.463E-01  e=7.416E-03  Mycobacterium tuberculosis
  6o6n-assembly1_A  TM=5.869E-01  e=6.740E-03  Mycobacterium tuberculosis
  2np5-assembly1_A  TM=5.998E-01  e=2.226E-02  Rhodococcus jostii RHA1
  7sin-assembly1_A  TM=2.797E-01  e=8.336E+00  Homo sapiens

pLDDT: mean 86.12, std 11.59, range [47.97, 98.06]

Sequence (174 aa):
DVAERAGVSLRTVYNHFPAREDLLDALEQDFSTSMSERGGSDAAELEEGDDLTGAVRVNLRLFEELNGVSEAFAQMPLAEVGRNAKRQQRTRLIVDHLVSLMPSVPQEDAEAIAITLRHLLSHRSWFWLTREYGLTTDQVGDVVTWAMTTLIDAAKGGNLPPPSDDVPPREESP

Solvent-accessible surface area (backbone atoms only — not comparable to full-atom values): 9904 Å² total; per-residue (Å²): 106,74,31,65,77,69,75,46,52,62,67,59,48,39,72,77,26,80,44,74,65,50,46,51,50,52,50,52,49,53,49,50,52,57,36,45,78,71,71,29,65,61,73,62,73,64,57,96,85,54,61,62,58,59,44,48,37,47,38,44,46,47,39,62,77,44,31,78,58,34,52,49,62,37,67,51,53,66,80,60,63,76,68,39,65,66,64,50,50,54,50,46,45,32,31,55,47,48,28,63,78,36,79,89,38,60,67,71,60,28,47,55,50,18,50,51,48,56,45,61,72,28,49,44,42,51,45,43,45,33,76,74,69,64,38,51,58,67,54,47,24,54,51,49,38,51,51,48,53,50,52,54,50,33,35,73,69,68,58,62,82,78,63,81,87,74,62,75,77,80,76,80,77,131

Secondary structure (DSSP, 8-state):
-HHHHTTS-HHHHHHH-SSHHHHHHHHHHHHHHHHHHTT---TTSPPTTS-HHHHHHHHHHHHHHTHHHHHHHHHS-HHHHTT-HHHHHHHHHHHHHHHHT-TTS-HHHHHHHHHHHHHHTSHHHHHIIIIIT---HHHHHHHHHHHHHHHHHHHHTT-PPPPGGGSPPP----

Mean predicted aligned error: 6.68 Å

Radius of gyration: 18.7 Å; Cα contacts (8 Å, |Δi|>4): 129; chains: 1; bounding box: 40×31×56 Å